Protein AF-A0A3P7M247-F1 (afdb_monomer_lite)

InterPro domains:
  IPR031468 Synaptotagmin-like mitochondrial-lipid-binding domain [PS51847] (65-170)
  IPR039010 Synaptotagmin, SMP domain [PF17047] (65-154)
  IPR051634 Extended Synaptotagmin [PTHR45761] (3-169)

Foldseek 3Di:
DPPVVPPDPCPVVVVVVVVVVVVVVVVVVVVVVVVVVVVVVVVVVVVVVVVVVCVPDPPCVVPVPLPQVVVVVVVQLVCVVVVQVVVVVCCVVPVLVVVLVPDDPQFNQKDWPDWGQANDTKHWPGKDWDDPPDDPVDTDMDIRIWDPGQTKIWMDTPNDIDIDGDDTDD

Radius of gyration: 38.68 Å; chains: 1; bounding box: 76×32×113 Å

Structure (mmCIF, N/CA/C/O backbone):
data_AF-A0A3P7M247-F1
#
_entry.id   AF-A0A3P7M247-F1
#
loop_
_atom_site.group_PDB
_atom_site.id
_atom_site.type_symbol
_atom_site.label_atom_id
_atom_site.label_alt_id
_atom_site.label_comp_id
_atom_site.label_asym_id
_atom_site.label_entity_id
_atom_site.label_seq_id
_atom_site.pdbx_PDB_ins_code
_atom_site.Cartn_x
_atom_site.Cartn_y
_atom_site.Cartn_z
_atom_site.occupancy
_atom_site.B_iso_or_equiv
_atom_site.auth_seq_id
_atom_site.auth_comp_id
_atom_site.auth_asym_id
_atom_site.auth_atom_id
_atom_site.pdbx_PDB_model_num
ATOM 1 N N . MET A 1 1 ? -44.765 12.284 88.188 1.00 41.41 1 MET A N 1
ATOM 2 C CA . MET A 1 1 ? -44.094 11.116 87.568 1.00 41.41 1 MET A CA 1
ATOM 3 C C . MET A 1 1 ? -42.604 11.338 87.245 1.00 41.41 1 MET A C 1
ATOM 5 O O . MET A 1 1 ? -41.992 10.440 86.692 1.00 41.41 1 MET A O 1
ATOM 9 N N . ALA A 1 2 ? -41.980 12.471 87.612 1.00 52.00 2 ALA A N 1
ATOM 10 C CA . ALA A 1 2 ? -40.573 12.760 87.277 1.00 52.00 2 ALA A CA 1
ATOM 11 C C . ALA A 1 2 ? -39.555 12.452 88.399 1.00 52.00 2 ALA A C 1
ATOM 13 O O . ALA A 1 2 ? -38.360 12.616 88.193 1.00 52.00 2 ALA A O 1
ATOM 14 N N . PHE A 1 3 ? -39.999 11.988 89.575 1.00 48.28 3 PHE A N 1
ATOM 15 C CA . PHE A 1 3 ? -39.115 11.779 90.736 1.00 48.28 3 PHE A CA 1
ATOM 16 C C . PHE A 1 3 ? -38.629 10.326 90.915 1.00 48.28 3 PHE A C 1
ATOM 18 O O . PHE A 1 3 ? -37.689 10.082 91.661 1.00 48.28 3 PHE A O 1
ATOM 25 N N . PHE A 1 4 ? -39.218 9.358 90.200 1.00 50.62 4 PHE A N 1
ATOM 26 C CA . PHE A 1 4 ? -38.836 7.938 90.293 1.00 50.62 4 PHE A CA 1
ATOM 27 C C . PHE A 1 4 ? -37.694 7.529 89.349 1.00 50.62 4 PHE A C 1
ATOM 29 O O . PHE A 1 4 ? -37.096 6.474 89.536 1.00 50.62 4 PHE A O 1
ATOM 36 N N . LEU A 1 5 ? -37.342 8.371 88.372 1.00 54.34 5 LEU A N 1
ATOM 37 C CA . LEU A 1 5 ? -36.266 8.095 87.409 1.00 54.34 5 LEU A CA 1
ATOM 38 C C . LEU A 1 5 ? -34.852 8.335 87.973 1.00 54.34 5 LEU A C 1
ATOM 40 O O . LEU A 1 5 ? -33.876 7.986 87.317 1.00 54.34 5 LEU A O 1
ATOM 44 N N . GLY A 1 6 ? -34.733 8.905 89.180 1.00 51.44 6 GLY A N 1
ATOM 45 C CA . GLY A 1 6 ? -33.447 9.245 89.805 1.00 51.44 6 GLY A CA 1
ATOM 46 C C . GLY A 1 6 ? -32.983 8.327 90.944 1.00 51.44 6 GLY A C 1
ATOM 47 O O . GLY A 1 6 ? -31.859 8.484 91.404 1.00 51.44 6 GLY A O 1
ATOM 48 N N . ALA A 1 7 ? -33.809 7.384 91.415 1.00 52.94 7 ALA A N 1
ATOM 49 C CA . ALA A 1 7 ? -33.534 6.623 92.646 1.00 52.94 7 ALA A CA 1
ATOM 50 C C . ALA A 1 7 ? -32.873 5.246 92.432 1.00 52.94 7 ALA A C 1
ATOM 52 O O . ALA A 1 7 ? -32.583 4.539 93.393 1.00 52.94 7 ALA A O 1
ATOM 53 N N . LEU A 1 8 ? -32.609 4.851 91.186 1.00 52.75 8 LEU A N 1
ATOM 54 C CA . LEU A 1 8 ? -31.908 3.611 90.855 1.00 52.75 8 LEU A CA 1
ATOM 55 C C . LEU A 1 8 ? -30.673 3.976 90.034 1.00 52.75 8 LEU A C 1
ATOM 57 O O . LEU A 1 8 ? -30.795 4.646 89.011 1.00 52.75 8 LEU A O 1
ATOM 61 N N . GLY A 1 9 ? -29.491 3.544 90.481 1.00 57.66 9 GLY A N 1
ATOM 62 C CA . GLY A 1 9 ? -28.165 3.835 89.909 1.00 57.66 9 GLY A CA 1
ATOM 63 C C . GLY A 1 9 ? -27.904 3.286 88.496 1.00 57.66 9 GLY A C 1
ATOM 64 O O . GLY A 1 9 ? -26.805 2.833 88.201 1.00 57.66 9 GLY A O 1
ATOM 65 N N . TYR A 1 10 ? -28.902 3.330 87.614 1.00 59.69 10 TYR A N 1
ATOM 66 C CA . TYR A 1 10 ? -28.879 2.873 86.225 1.00 59.69 10 TYR A CA 1
ATOM 67 C C . TYR A 1 10 ? -28.419 3.946 85.224 1.00 59.69 10 TYR A C 1
ATOM 69 O O . TYR A 1 10 ? -28.150 3.617 84.070 1.00 59.69 10 TYR A O 1
ATOM 77 N N . SER A 1 11 ? -28.301 5.214 85.637 1.00 69.12 11 SER A N 1
ATOM 78 C CA . SER A 1 11 ? -28.003 6.338 84.729 1.00 69.12 11 SER A CA 1
ATOM 79 C C . SER A 1 11 ? -26.663 6.177 83.989 1.00 69.12 11 SER A C 1
ATOM 81 O O . SER A 1 11 ? -26.586 6.356 82.775 1.00 69.12 11 SER A O 1
ATOM 83 N N . TYR A 1 12 ? -25.615 5.725 84.686 1.00 75.31 12 TYR A N 1
ATOM 84 C CA . TYR A 1 12 ? -24.288 5.534 84.086 1.00 75.31 12 TYR A CA 1
ATOM 85 C C . TYR A 1 12 ? -24.204 4.304 83.177 1.00 75.31 12 TYR A C 1
ATOM 87 O O . TYR A 1 12 ? -23.531 4.342 82.148 1.00 75.31 12 TYR A O 1
ATOM 95 N N . PHE A 1 13 ? -24.915 3.227 83.520 1.00 81.62 13 PHE A N 1
ATOM 96 C CA . PHE A 1 13 ? -24.920 1.997 82.729 1.00 81.62 13 PHE A CA 1
ATOM 97 C C . PHE A 1 13 ? -25.508 2.236 81.333 1.00 81.62 13 PHE A C 1
ATOM 99 O O . PHE A 1 13 ? -24.918 1.830 80.335 1.00 81.62 13 PHE A O 1
ATOM 106 N N . TRP A 1 14 ? -26.617 2.977 81.244 1.00 77.94 14 TRP A N 1
ATOM 107 C CA . TRP A 1 14 ? -27.238 3.311 79.960 1.00 77.94 14 TRP A CA 1
ATOM 108 C C . TRP A 1 14 ? -26.352 4.196 79.076 1.00 77.94 14 TRP A C 1
ATOM 110 O O . TRP A 1 14 ? -26.283 3.966 77.869 1.00 77.94 14 TRP A O 1
ATOM 120 N N . ILE A 1 15 ? -25.616 5.148 79.657 1.00 81.31 15 ILE A N 1
ATOM 121 C CA . ILE A 1 15 ? -24.661 5.982 78.908 1.00 81.31 15 ILE A CA 1
ATOM 122 C C . ILE A 1 15 ? -23.523 5.119 78.343 1.00 81.31 15 ILE A C 1
ATOM 124 O O . ILE A 1 15 ? -23.196 5.233 77.161 1.00 81.31 15 ILE A O 1
ATOM 128 N N . ILE A 1 16 ? -22.967 4.202 79.144 1.00 84.06 16 ILE A N 1
ATOM 129 C CA . ILE A 1 16 ? -21.909 3.279 78.702 1.00 84.06 16 ILE A CA 1
ATOM 130 C C . ILE A 1 16 ? -22.415 2.353 77.588 1.00 84.06 16 ILE A C 1
ATOM 132 O O . ILE A 1 16 ? -21.706 2.145 76.606 1.00 84.06 16 ILE A O 1
ATOM 136 N N . VAL A 1 17 ? -23.646 1.844 77.684 1.00 87.31 17 VAL A N 1
ATOM 137 C CA . VAL A 1 17 ? -24.253 0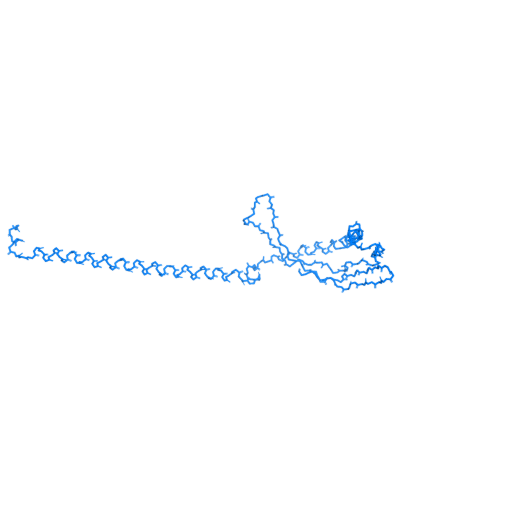.993 76.648 1.00 87.31 17 VAL A CA 1
ATOM 138 C C . VAL A 1 17 ? -24.449 1.759 75.337 1.00 87.31 17 VAL A C 1
ATOM 140 O O . VAL A 1 17 ? -24.123 1.236 74.273 1.00 87.31 17 VAL A O 1
ATOM 143 N N . VAL A 1 18 ? -24.918 3.009 75.380 1.00 86.38 18 VAL A N 1
ATOM 144 C CA . VAL A 1 18 ? -25.089 3.839 74.173 1.00 86.38 18 VAL A CA 1
ATOM 145 C C . VAL A 1 18 ? -23.740 4.152 73.518 1.00 86.38 18 VAL A C 1
ATOM 147 O O . VAL A 1 18 ? -23.601 4.034 72.297 1.00 86.38 18 VAL A O 1
ATOM 150 N N . VAL A 1 19 ? -22.717 4.485 74.308 1.00 87.38 19 VAL A N 1
ATOM 151 C CA . VAL A 1 19 ? -21.353 4.693 73.795 1.00 87.38 19 VAL A CA 1
ATOM 152 C C . VAL A 1 19 ? -20.791 3.394 73.207 1.00 87.38 19 VAL A C 1
ATOM 154 O O . VAL A 1 19 ? -20.287 3.390 72.086 1.00 87.38 19 VAL A O 1
ATOM 157 N N . ALA A 1 20 ? -20.952 2.260 73.888 1.00 88.81 20 ALA A N 1
ATOM 158 C CA . ALA A 1 20 ? -20.496 0.968 73.384 1.00 88.81 20 ALA A CA 1
ATOM 159 C C . ALA A 1 20 ? -21.190 0.580 72.068 1.00 88.81 20 ALA A C 1
ATOM 161 O O . ALA A 1 20 ? -20.520 0.126 71.139 1.00 88.81 20 ALA A O 1
ATOM 162 N N . LEU A 1 21 ? -22.505 0.808 71.949 1.00 89.00 21 LEU A N 1
ATOM 163 C CA . LEU A 1 21 ? -23.289 0.533 70.739 1.00 89.00 21 LEU A CA 1
ATOM 164 C C . LEU A 1 21 ? -22.904 1.443 69.564 1.00 89.00 21 LEU A C 1
ATOM 166 O O . LEU A 1 21 ? -22.832 0.983 68.423 1.00 89.00 21 LEU A O 1
ATOM 170 N N . THR A 1 22 ? -22.638 2.727 69.815 1.00 85.81 22 THR A N 1
ATOM 171 C CA . THR A 1 22 ? -22.202 3.669 68.766 1.00 85.81 22 THR A CA 1
ATOM 172 C C . THR A 1 22 ? -20.783 3.365 68.285 1.00 85.81 22 THR A C 1
ATOM 174 O O . THR A 1 22 ? -20.521 3.382 67.077 1.00 85.81 22 THR A O 1
ATOM 177 N N . VAL A 1 23 ? -19.879 2.988 69.192 1.00 89.56 23 VAL A N 1
ATOM 178 C CA . VAL A 1 23 ? -18.514 2.566 68.848 1.00 89.56 23 VAL A CA 1
ATOM 179 C C . VAL A 1 23 ? -18.518 1.239 68.081 1.00 89.56 23 VAL A C 1
ATOM 181 O O . VAL A 1 23 ? -17.880 1.140 67.036 1.00 89.56 23 VAL A O 1
ATOM 184 N N . THR A 1 24 ? -19.287 0.234 68.508 1.00 86.50 24 THR A N 1
ATOM 185 C CA . THR A 1 24 ? -19.378 -1.039 67.762 1.00 86.50 24 THR A CA 1
ATOM 186 C C . THR A 1 24 ? -20.026 -0.865 66.393 1.00 86.50 24 THR A C 1
ATOM 188 O O . THR A 1 24 ? -19.517 -1.409 65.413 1.00 86.50 24 THR A O 1
ATOM 191 N N . LYS A 1 25 ? -21.097 -0.067 66.269 1.00 85.50 25 LYS A N 1
ATOM 192 C CA . LYS A 1 25 ? -21.687 0.230 64.953 1.00 85.50 25 LYS A CA 1
ATOM 193 C C . LYS A 1 25 ? -20.718 0.963 64.031 1.00 85.50 25 LYS A C 1
ATOM 195 O O . LYS A 1 25 ? -20.601 0.577 62.871 1.00 85.50 25 LYS A O 1
ATOM 200 N N . SER A 1 26 ? -20.016 1.981 64.528 1.00 79.62 26 SER A N 1
ATOM 201 C CA . SER A 1 26 ? -19.048 2.737 63.720 1.00 79.62 26 SER A CA 1
ATOM 202 C C . SER A 1 26 ? -17.852 1.879 63.299 1.00 79.62 26 SER A C 1
ATOM 204 O O . SER A 1 26 ? -17.427 1.956 62.146 1.00 79.62 26 SER A O 1
ATOM 206 N N . TYR A 1 27 ? -17.368 0.989 64.170 1.00 86.00 27 TYR A N 1
ATOM 207 C CA . TYR A 1 27 ? -16.309 0.037 63.835 1.00 86.00 27 TYR A CA 1
ATOM 208 C C . TYR A 1 27 ? -16.753 -0.952 62.744 1.00 86.00 27 TYR A C 1
ATOM 210 O O . TYR A 1 27 ? -16.057 -1.141 61.744 1.00 86.00 27 TYR A O 1
ATOM 218 N N . LEU A 1 28 ? -17.961 -1.513 62.874 1.00 83.75 28 LEU A N 1
ATOM 219 C CA . LEU A 1 28 ? -18.534 -2.435 61.889 1.00 83.75 28 LEU A CA 1
ATOM 220 C C . LEU A 1 28 ? -18.840 -1.755 60.545 1.00 83.75 28 LEU A C 1
ATOM 222 O O . LEU A 1 28 ? -18.603 -2.354 59.494 1.00 83.75 28 LEU A O 1
ATOM 226 N N . TRP A 1 29 ? -19.335 -0.512 60.542 1.00 73.88 29 TRP A N 1
ATOM 227 C CA . TRP A 1 29 ? -19.560 0.251 59.307 1.00 73.88 29 TRP A CA 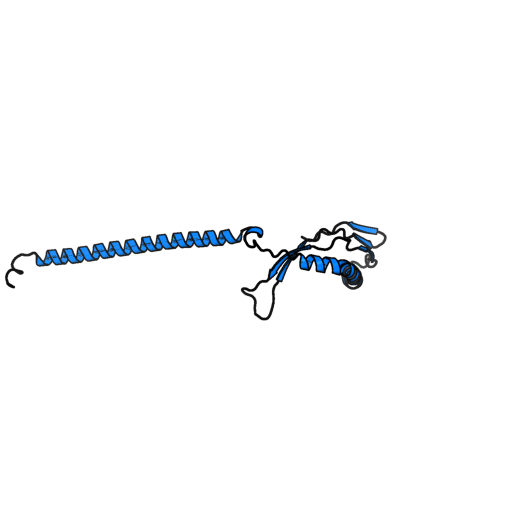1
ATOM 228 C C . TRP A 1 29 ? -18.254 0.550 58.575 1.00 73.88 29 TRP A C 1
ATOM 230 O O . TRP A 1 29 ? -18.147 0.250 57.385 1.00 73.88 29 TRP A O 1
ATOM 240 N N . LYS A 1 30 ? -17.220 0.996 59.293 1.00 81.88 30 LYS A N 1
ATOM 241 C CA . LYS A 1 30 ? -15.901 1.277 58.708 1.00 81.88 30 LYS A CA 1
ATOM 242 C C . LYS A 1 30 ? -15.240 0.020 58.124 1.00 81.88 30 LYS A C 1
ATOM 244 O O . LYS A 1 30 ? -14.505 0.097 57.141 1.00 81.88 30 LYS A O 1
ATOM 249 N N . GLN A 1 31 ? -15.516 -1.157 58.693 1.00 75.25 31 GLN A N 1
ATOM 250 C CA . GLN A 1 31 ? -15.017 -2.437 58.181 1.00 75.25 31 GLN A CA 1
ATOM 251 C C . GLN A 1 31 ? -15.797 -2.934 56.951 1.00 75.25 31 GLN A C 1
ATOM 253 O O . GLN A 1 31 ? -15.198 -3.485 56.023 1.00 75.25 31 GLN A O 1
ATOM 258 N N . ARG A 1 32 ? -17.115 -2.694 56.893 1.00 74.38 32 ARG A N 1
ATOM 259 C CA . ARG A 1 32 ? -17.943 -2.991 55.710 1.00 74.38 32 ARG A CA 1
ATOM 260 C C . ARG A 1 32 ? -17.560 -2.131 54.508 1.00 74.38 32 ARG A C 1
ATOM 262 O O . ARG A 1 32 ? -17.480 -2.659 53.401 1.00 74.38 32 ARG A O 1
ATOM 269 N N . GLU A 1 33 ? -17.262 -0.853 54.725 1.00 79.19 33 GLU A N 1
ATOM 270 C CA . GLU A 1 33 ? -16.829 0.064 53.663 1.00 79.19 33 GLU A CA 1
ATOM 271 C C . GLU A 1 33 ? -15.526 -0.393 53.000 1.00 79.19 33 GLU A C 1
ATOM 273 O O . GLU A 1 33 ? -15.454 -0.468 51.775 1.00 79.19 33 GLU A O 1
ATOM 278 N N . LYS A 1 34 ? -14.525 -0.807 53.789 1.00 80.94 34 LYS A N 1
ATOM 279 C CA . LYS A 1 34 ? -13.259 -1.339 53.254 1.00 80.94 34 LYS A CA 1
ATOM 280 C C . LYS A 1 34 ? -13.466 -2.590 52.402 1.00 80.94 34 LYS A C 1
ATOM 282 O O . LYS A 1 34 ? -12.858 -2.711 51.343 1.00 80.94 34 LYS A O 1
ATOM 287 N N . ARG A 1 35 ? -14.344 -3.503 52.833 1.00 78.44 35 ARG A N 1
ATOM 288 C CA . ARG A 1 35 ? -14.669 -4.719 52.071 1.00 78.44 35 ARG A CA 1
ATOM 289 C C . ARG A 1 35 ? -15.394 -4.386 50.768 1.00 78.44 35 ARG A C 1
ATOM 291 O O . ARG A 1 35 ? -15.099 -4.993 49.746 1.00 78.44 35 ARG A O 1
ATOM 298 N N . LEU A 1 36 ? -16.304 -3.414 50.789 1.00 81.94 36 LEU A N 1
ATOM 299 C CA . LEU A 1 36 ? -17.027 -2.974 49.597 1.00 81.94 36 LEU A CA 1
ATOM 300 C C . LEU A 1 36 ? -16.096 -2.300 48.581 1.00 81.94 36 LEU A C 1
ATOM 302 O O . LEU A 1 36 ? -16.215 -2.560 47.387 1.00 81.94 36 LEU A O 1
ATOM 306 N N . ILE A 1 37 ? -15.156 -1.472 49.045 1.00 82.69 37 ILE A N 1
ATOM 307 C CA . ILE A 1 37 ? -14.140 -0.847 48.189 1.00 82.69 37 ILE A CA 1
ATOM 308 C C . ILE A 1 37 ? -13.203 -1.915 47.621 1.00 82.69 37 ILE A C 1
ATOM 310 O O . ILE A 1 37 ? -12.990 -1.915 46.417 1.00 82.69 37 ILE A O 1
ATOM 314 N N . ALA A 1 38 ? -12.735 -2.867 48.438 1.00 82.62 38 ALA A N 1
ATOM 315 C CA . ALA A 1 38 ? -11.893 -3.973 47.977 1.00 82.62 38 ALA A CA 1
ATOM 316 C C . ALA A 1 38 ? -12.589 -4.825 46.899 1.00 82.62 38 ALA A C 1
ATOM 318 O O . ALA A 1 38 ? -11.992 -5.136 45.872 1.00 82.62 38 ALA A O 1
ATOM 319 N N . LEU A 1 39 ? -13.876 -5.142 47.085 1.00 80.38 39 LEU A N 1
ATOM 320 C CA . LEU A 1 39 ? -14.676 -5.859 46.086 1.00 80.38 39 LEU A CA 1
ATOM 321 C C . LEU A 1 39 ? -14.860 -5.040 44.801 1.00 80.38 39 LEU A C 1
ATOM 323 O O . LEU A 1 39 ? -14.736 -5.587 43.709 1.00 80.38 39 LEU A O 1
ATOM 327 N N . ARG A 1 40 ? -15.111 -3.727 44.915 1.00 75.12 40 ARG A N 1
ATOM 328 C CA . ARG A 1 40 ? -15.204 -2.827 43.754 1.00 75.12 40 ARG A CA 1
ATOM 329 C C . ARG A 1 40 ? -13.881 -2.733 43.001 1.00 75.12 40 ARG A C 1
ATOM 331 O O . ARG A 1 40 ? -13.908 -2.807 41.782 1.00 75.12 40 ARG A O 1
ATOM 338 N N . THR A 1 41 ? -12.750 -2.632 43.701 1.00 73.56 41 THR A N 1
ATOM 339 C CA . THR A 1 41 ? -11.422 -2.572 43.074 1.00 73.56 41 THR A CA 1
ATOM 340 C C . THR A 1 41 ? -11.046 -3.875 42.374 1.00 73.56 41 THR A C 1
ATOM 342 O O . THR A 1 41 ? -10.402 -3.832 41.330 1.00 73.56 41 THR A O 1
ATOM 345 N N . THR A 1 42 ? -11.468 -5.032 42.897 1.00 72.94 42 THR A N 1
ATOM 346 C CA . THR A 1 42 ? -11.272 -6.318 42.209 1.00 72.94 42 THR A CA 1
ATOM 347 C C . THR A 1 42 ? -12.140 -6.403 40.955 1.00 72.94 42 THR A C 1
ATOM 349 O O . THR A 1 42 ? -11.633 -6.738 39.891 1.00 72.94 42 THR A O 1
ATOM 352 N N . ALA A 1 43 ? -13.413 -6.002 41.042 1.00 73.69 43 ALA A N 1
ATOM 353 C CA . ALA A 1 43 ? -14.329 -6.016 39.902 1.00 73.69 43 ALA A CA 1
ATOM 354 C C . ALA A 1 43 ? -13.927 -5.035 38.781 1.00 73.69 43 ALA A C 1
ATOM 356 O O . ALA A 1 43 ? -14.134 -5.330 37.605 1.00 73.69 43 ALA A O 1
ATOM 357 N N . THR A 1 44 ? -13.354 -3.870 39.110 1.00 67.19 44 THR A N 1
ATOM 358 C CA . THR A 1 44 ? -12.812 -2.950 38.093 1.00 67.19 44 THR A CA 1
ATOM 359 C C . THR A 1 44 ? -11.539 -3.503 37.469 1.00 67.19 44 THR A C 1
ATOM 361 O O . THR A 1 44 ? -11.410 -3.476 36.253 1.00 67.19 44 THR A O 1
ATOM 364 N N . ARG A 1 45 ? -10.651 -4.103 38.273 1.00 60.94 45 ARG A N 1
ATOM 365 C CA . ARG A 1 45 ? -9.416 -4.722 37.778 1.00 60.94 45 ARG A CA 1
ATOM 366 C C . ARG A 1 45 ? -9.700 -5.866 36.805 1.00 60.94 45 ARG A C 1
ATOM 368 O O . ARG A 1 45 ? -9.032 -5.957 35.788 1.00 60.94 45 ARG A O 1
ATOM 375 N N . GLU A 1 46 ? -10.698 -6.705 37.074 1.00 63.41 46 GLU A N 1
ATOM 376 C CA . GLU A 1 46 ? -11.116 -7.758 36.138 1.00 63.41 46 GLU A CA 1
ATOM 377 C C . GLU A 1 46 ? -11.618 -7.175 34.812 1.00 63.41 46 GLU A C 1
ATOM 379 O O . GLU A 1 46 ? -11.238 -7.663 33.752 1.00 63.41 46 GLU A O 1
ATOM 384 N N . ARG A 1 47 ? -12.403 -6.089 34.842 1.00 55.97 47 ARG A N 1
ATOM 385 C CA . ARG A 1 47 ? -12.854 -5.417 33.614 1.00 55.97 47 ARG A CA 1
ATOM 386 C C . ARG A 1 47 ? -11.713 -4.792 32.825 1.00 55.97 47 ARG A C 1
ATOM 388 O O . ARG A 1 47 ? -11.698 -4.941 31.609 1.00 55.97 47 ARG A O 1
ATOM 395 N N . ASP A 1 48 ? -10.769 -4.142 33.494 1.00 59.22 48 ASP A N 1
ATOM 396 C CA . ASP A 1 48 ? -9.626 -3.506 32.837 1.00 59.22 48 ASP A CA 1
ATOM 397 C C . ASP A 1 48 ? -8.683 -4.548 32.217 1.00 59.22 48 ASP A C 1
ATOM 399 O O . ASP A 1 48 ? -8.185 -4.351 31.113 1.00 59.22 48 ASP A O 1
ATOM 403 N N . VAL A 1 49 ? -8.487 -5.692 32.884 1.00 59.97 49 VAL A N 1
ATOM 404 C CA . VAL A 1 49 ? -7.674 -6.804 32.362 1.00 59.97 49 VAL A CA 1
ATOM 405 C C . VAL A 1 49 ? -8.374 -7.494 31.186 1.00 59.97 49 VAL A C 1
ATOM 407 O O . VAL A 1 49 ? -7.723 -7.797 30.191 1.00 59.97 49 VAL A O 1
ATOM 410 N N . ILE A 1 50 ? -9.700 -7.676 31.241 1.00 60.56 50 ILE A N 1
ATOM 411 C CA . ILE A 1 50 ? -10.480 -8.195 30.106 1.00 60.56 50 ILE A CA 1
ATOM 412 C C . ILE A 1 50 ? -10.432 -7.211 28.929 1.00 60.56 50 ILE A C 1
ATOM 414 O O . ILE A 1 50 ? -10.206 -7.629 27.801 1.00 60.56 50 ILE A O 1
ATOM 418 N N . LEU A 1 51 ? -10.587 -5.906 29.169 1.00 59.62 51 LEU A N 1
ATOM 419 C CA . LEU A 1 51 ? -10.491 -4.875 28.128 1.00 59.62 51 LEU A CA 1
ATOM 420 C C . LEU A 1 51 ? -9.092 -4.795 27.505 1.00 59.62 51 LEU A C 1
ATOM 422 O O . LEU A 1 51 ? -8.989 -4.624 26.293 1.00 59.62 51 LEU A O 1
ATOM 426 N N . ALA A 1 52 ? -8.031 -4.962 28.299 1.00 60.31 52 ALA A N 1
ATOM 427 C CA . ALA A 1 52 ? -6.663 -5.040 27.792 1.00 60.31 52 ALA A CA 1
ATOM 428 C C . ALA A 1 52 ? -6.448 -6.293 26.927 1.00 60.31 52 ALA A C 1
ATOM 430 O O . ALA A 1 52 ? -5.818 -6.215 25.880 1.00 60.31 52 ALA A O 1
ATOM 431 N N . GLN A 1 53 ? -7.034 -7.429 27.312 1.00 55.84 53 GLN A N 1
ATOM 432 C CA . GLN A 1 53 ? -6.926 -8.684 26.563 1.00 55.84 53 GLN A CA 1
ATOM 433 C C . GLN A 1 53 ? -7.842 -8.745 25.322 1.00 55.84 53 GLN A C 1
ATOM 435 O O . GLN A 1 53 ? -7.590 -9.525 24.409 1.00 55.84 53 GLN A O 1
ATOM 440 N N . LEU A 1 54 ? -8.871 -7.892 25.235 1.00 54.50 54 LEU A N 1
ATOM 441 C CA . LEU A 1 54 ? -9.701 -7.714 24.033 1.00 54.50 54 LEU A CA 1
ATOM 442 C C . LEU A 1 54 ? -9.009 -6.882 22.934 1.00 54.50 54 LEU A C 1
ATOM 444 O O . LEU A 1 54 ? -9.488 -6.861 21.797 1.00 54.50 54 LEU A O 1
ATOM 448 N N . GLN A 1 55 ? -7.886 -6.214 23.229 1.00 52.50 55 GLN A N 1
ATOM 449 C CA . GLN A 1 55 ? -7.103 -5.524 22.197 1.00 52.50 55 GLN A CA 1
ATOM 450 C C . GLN A 1 55 ? -6.358 -6.494 21.265 1.00 52.50 55 GLN A C 1
ATOM 452 O O . GLN A 1 55 ? -6.111 -6.125 20.122 1.00 52.50 55 GLN A O 1
ATOM 457 N N . ASP A 1 56 ? -6.137 -7.743 21.692 1.00 54.03 56 ASP A N 1
ATOM 458 C CA . ASP A 1 56 ? -5.506 -8.815 20.900 1.00 54.03 56 ASP A CA 1
ATOM 459 C C . ASP A 1 56 ? -6.521 -9.730 20.188 1.00 54.03 56 ASP A C 1
ATOM 461 O O . ASP A 1 56 ? -6.218 -10.861 19.797 1.00 54.03 56 ASP A O 1
ATOM 465 N N . LEU A 1 57 ? -7.760 -9.265 20.013 1.00 56.88 57 LEU A N 1
ATOM 466 C CA . LEU A 1 57 ? -8.720 -9.973 19.176 1.00 56.88 57 LEU A CA 1
ATOM 467 C C . LEU A 1 57 ? -8.260 -9.904 17.712 1.00 56.88 57 LEU A C 1
ATOM 469 O O . LEU A 1 57 ? -7.988 -8.813 17.205 1.00 56.88 57 LEU A O 1
ATOM 473 N N . PRO A 1 58 ? -8.195 -11.043 17.006 1.00 53.12 58 PRO A N 1
ATOM 474 C CA . PRO A 1 58 ? -7.775 -11.053 15.616 1.00 53.12 58 PRO A CA 1
ATOM 475 C C . PRO A 1 58 ? -8.725 -10.193 14.771 1.00 53.12 58 PRO A C 1
ATOM 477 O O . PRO A 1 58 ? -9.917 -10.087 15.070 1.00 53.12 58 PRO A O 1
ATOM 480 N N . ALA A 1 59 ? -8.199 -9.577 13.708 1.00 52.22 59 ALA A N 1
ATOM 481 C CA . ALA A 1 59 ? -8.894 -8.545 12.931 1.00 52.22 59 ALA A CA 1
ATOM 482 C C . ALA A 1 59 ? -10.302 -8.956 12.439 1.00 52.22 59 ALA A C 1
ATOM 484 O O . ALA A 1 59 ? -11.177 -8.106 12.316 1.00 52.22 59 ALA A O 1
ATOM 485 N N . TRP A 1 60 ? -10.551 -10.258 12.248 1.00 53.72 60 TRP A N 1
ATOM 486 C CA . TRP A 1 60 ? -11.852 -10.821 11.859 1.00 53.72 60 TRP A CA 1
ATOM 487 C C . TRP A 1 60 ? -12.939 -10.784 12.954 1.00 53.72 60 TRP A C 1
ATOM 489 O O . TRP A 1 60 ? -14.107 -10.991 12.638 1.00 53.72 60 TRP A O 1
ATOM 499 N N . VAL A 1 61 ? -12.589 -10.527 14.223 1.00 52.41 61 VAL A N 1
ATOM 500 C CA . VAL A 1 61 ? -13.548 -10.356 15.338 1.00 52.41 61 VAL A CA 1
ATOM 501 C C . VAL A 1 61 ? -13.727 -8.891 15.725 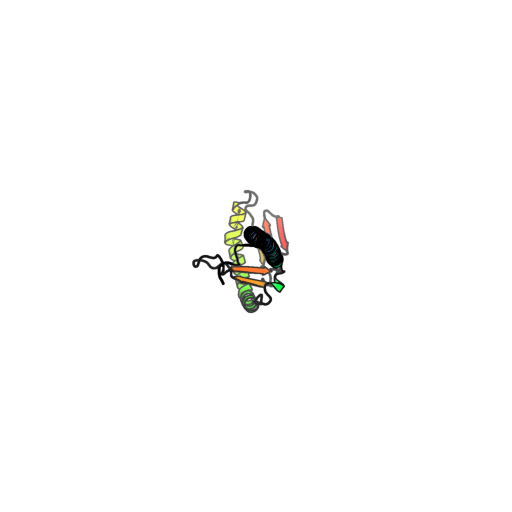1.00 52.41 61 VAL A C 1
ATOM 503 O O . VAL A 1 61 ? -14.832 -8.492 16.081 1.00 52.41 61 VAL A O 1
ATOM 506 N N . GLN A 1 62 ? -12.667 -8.076 15.660 1.00 52.06 62 GLN A N 1
ATOM 507 C CA . GLN A 1 62 ? -12.790 -6.634 15.926 1.00 52.06 62 GLN A CA 1
ATOM 508 C C . GLN A 1 62 ? -13.550 -5.904 14.811 1.00 52.06 62 GLN A C 1
ATOM 510 O O . GLN A 1 62 ? -14.154 -4.864 15.068 1.00 52.06 62 GLN A O 1
ATOM 515 N N . PHE A 1 63 ? -13.554 -6.465 13.599 1.00 49.28 63 PHE A N 1
ATOM 516 C CA . PHE A 1 63 ? -14.170 -5.867 12.422 1.00 49.28 63 PHE A CA 1
ATOM 517 C C . PHE A 1 63 ? -14.939 -6.946 11.636 1.00 49.28 63 PHE A C 1
ATOM 519 O O . PHE A 1 63 ? -14.445 -7.462 10.635 1.00 49.28 63 PHE A O 1
ATOM 526 N N . PRO A 1 64 ? -16.154 -7.332 12.079 1.00 50.28 64 PRO A N 1
ATOM 527 C CA . PRO A 1 64 ? -17.009 -8.255 11.322 1.00 50.28 64 PRO A CA 1
ATOM 528 C C . PRO A 1 64 ? -17.430 -7.669 9.959 1.00 50.28 64 PRO A C 1
ATOM 530 O O . PRO A 1 64 ? -17.767 -8.420 9.047 1.00 50.28 64 PRO A O 1
ATOM 533 N N . ASP A 1 65 ? -17.308 -6.343 9.821 1.00 47.91 65 ASP A N 1
ATOM 534 C CA . ASP A 1 65 ? -17.478 -5.551 8.606 1.00 47.91 65 ASP A CA 1
ATOM 535 C C . ASP A 1 65 ? -16.150 -4.893 8.191 1.00 47.91 65 ASP A C 1
ATOM 537 O O . ASP A 1 65 ? -16.094 -3.683 7.976 1.00 47.91 65 ASP A O 1
ATOM 541 N N . THR A 1 66 ? -15.041 -5.640 8.095 1.00 52.00 66 THR A N 1
ATOM 542 C CA . THR A 1 66 ? -13.932 -5.204 7.228 1.00 52.00 66 THR A CA 1
ATOM 543 C C . THR A 1 66 ? -14.538 -5.071 5.838 1.00 52.00 66 THR A C 1
ATOM 545 O O . THR A 1 66 ? -14.687 -6.072 5.136 1.00 52.00 66 THR A O 1
ATOM 548 N N . GLU A 1 67 ? -15.037 -3.875 5.512 1.00 54.47 67 GLU A N 1
ATOM 549 C CA . GLU A 1 67 ? -15.804 -3.605 4.306 1.00 54.47 67 GLU A CA 1
ATOM 550 C C . GLU A 1 67 ? -15.018 -4.204 3.157 1.00 54.47 67 GLU A C 1
ATOM 552 O O . GLU A 1 67 ? -13.895 -3.790 2.872 1.00 54.47 67 GLU A O 1
ATOM 557 N N . ARG A 1 68 ? -15.550 -5.268 2.554 1.00 60.44 68 ARG A N 1
ATOM 558 C CA . ARG A 1 68 ? -14.900 -5.905 1.420 1.00 60.44 68 ARG A CA 1
ATOM 559 C C . ARG A 1 68 ? -14.878 -4.852 0.329 1.00 60.44 68 ARG A C 1
ATOM 561 O O . ARG A 1 68 ? -15.886 -4.634 -0.342 1.00 60.44 68 ARG A O 1
ATOM 568 N N . VAL A 1 69 ? -13.743 -4.174 0.167 1.00 69.62 69 VAL A N 1
ATOM 569 C CA . VAL A 1 69 ? -13.571 -3.079 -0.794 1.00 69.62 69 VAL A CA 1
ATOM 570 C C . VAL A 1 69 ? -13.400 -3.652 -2.204 1.00 69.62 69 VAL A C 1
ATOM 572 O O . VAL A 1 69 ? -12.502 -3.304 -2.966 1.00 69.62 69 VAL A O 1
ATOM 575 N N . GLU A 1 70 ? -14.280 -4.585 -2.569 1.00 76.25 70 GLU A N 1
ATOM 576 C CA . GLU A 1 70 ? -14.309 -5.252 -3.864 1.00 76.25 70 GLU A CA 1
ATOM 577 C C . GLU A 1 70 ? -14.487 -4.245 -4.993 1.00 76.25 70 GLU A C 1
ATOM 579 O O . GLU A 1 70 ? -13.926 -4.432 -6.069 1.00 76.25 70 GLU A O 1
ATOM 584 N N . TRP A 1 71 ? -15.215 -3.151 -4.752 1.00 83.25 71 TRP A N 1
ATOM 585 C CA . TRP A 1 71 ? -15.337 -2.067 -5.722 1.00 83.25 71 TRP A CA 1
ATOM 586 C C . TRP A 1 71 ? -13.984 -1.403 -6.004 1.00 83.25 71 TRP A C 1
ATOM 588 O O . TRP A 1 71 ? -13.678 -1.133 -7.161 1.00 83.25 71 TRP A O 1
ATOM 598 N N . MET A 1 72 ? -13.140 -1.206 -4.990 1.00 84.62 72 MET A N 1
ATOM 599 C CA . MET A 1 72 ? -11.821 -0.607 -5.183 1.00 84.62 72 MET A CA 1
ATOM 600 C C . MET A 1 72 ? -10.876 -1.584 -5.871 1.00 84.62 72 MET A C 1
ATOM 602 O O . MET A 1 72 ? -10.145 -1.185 -6.770 1.00 84.62 72 MET A O 1
ATOM 606 N N . ASN A 1 73 ? -10.973 -2.878 -5.557 1.00 87.00 73 ASN A N 1
ATOM 607 C CA . ASN A 1 73 ? -10.257 -3.914 -6.302 1.00 87.00 73 ASN A CA 1
ATOM 608 C C . ASN A 1 73 ? -10.653 -3.929 -7.794 1.00 87.00 73 ASN A C 1
ATOM 610 O O . ASN A 1 73 ? -9.785 -4.098 -8.647 1.00 87.00 7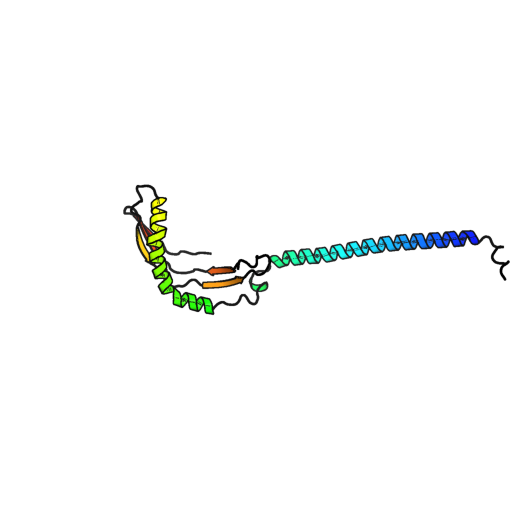3 ASN A O 1
ATOM 614 N N . LYS A 1 74 ? -11.928 -3.681 -8.141 1.00 86.19 74 LYS A N 1
ATOM 615 C CA . LYS A 1 74 ? -12.363 -3.520 -9.547 1.00 86.19 74 LYS A CA 1
ATOM 616 C C . LYS A 1 74 ? -11.737 -2.290 -10.209 1.00 86.19 74 LYS A C 1
ATOM 618 O O . LYS A 1 74 ? -11.305 -2.377 -11.355 1.00 86.19 74 LYS A O 1
ATOM 623 N N . VAL A 1 75 ? -11.661 -1.167 -9.492 1.00 89.31 75 VAL A N 1
ATOM 624 C CA . VAL A 1 75 ? -11.008 0.056 -9.989 1.00 89.31 75 VAL A CA 1
ATOM 625 C C . VAL A 1 75 ? -9.515 -0.182 -10.217 1.00 89.31 75 VAL A C 1
ATOM 627 O O . VAL A 1 75 ? -9.009 0.137 -11.289 1.00 89.31 75 VAL A O 1
ATOM 630 N N . ILE A 1 76 ? -8.820 -0.801 -9.259 1.00 88.88 76 ILE A N 1
ATOM 631 C CA . ILE A 1 76 ? -7.395 -1.140 -9.380 1.00 88.88 76 ILE A CA 1
ATOM 632 C C . ILE A 1 76 ? -7.167 -2.065 -10.576 1.00 88.88 76 ILE A C 1
ATOM 634 O O . ILE A 1 76 ? -6.260 -1.820 -11.361 1.00 88.88 76 ILE A O 1
ATOM 638 N N . HIS A 1 77 ? -8.021 -3.071 -10.774 1.00 88.19 77 HIS A N 1
ATOM 639 C CA . HIS A 1 77 ? -7.931 -3.963 -11.929 1.00 88.19 77 HIS A CA 1
ATOM 640 C C . HIS A 1 77 ? -8.071 -3.209 -13.261 1.00 88.19 77 HIS A C 1
ATOM 642 O O . HIS A 1 77 ? -7.383 -3.524 -14.228 1.00 88.19 77 HIS A O 1
ATOM 648 N N . GLN A 1 78 ? -8.951 -2.209 -13.336 1.00 89.56 78 GLN A N 1
ATOM 649 C CA . GLN A 1 78 ? -9.107 -1.400 -14.546 1.00 89.56 78 GLN A CA 1
ATOM 650 C C . GLN A 1 78 ? -7.931 -0.434 -14.762 1.00 89.56 78 GLN A C 1
ATOM 652 O O . GLN A 1 78 ? -7.583 -0.132 -15.902 1.00 89.56 78 GLN A O 1
ATOM 657 N N . LEU A 1 79 ? -7.310 0.040 -13.679 1.00 90.56 79 LEU A N 1
ATOM 658 C CA . LEU A 1 79 ? -6.158 0.941 -13.726 1.00 90.56 79 LEU A CA 1
ATOM 659 C C . LEU A 1 79 ? -4.823 0.219 -13.935 1.00 90.56 79 LEU A C 1
ATOM 661 O O . LEU A 1 79 ? -3.872 0.838 -14.403 1.00 90.56 79 LEU A O 1
ATOM 665 N N . TRP A 1 80 ? -4.750 -1.073 -13.620 1.00 89.50 80 TRP A N 1
ATOM 666 C CA . TRP A 1 80 ? -3.532 -1.880 -13.664 1.00 89.50 80 TRP A CA 1
ATOM 667 C C . TRP A 1 80 ? -2.681 -1.734 -14.938 1.00 89.50 80 TRP A C 1
ATOM 669 O O . TRP A 1 80 ? -1.482 -1.487 -14.792 1.00 89.50 80 TRP A O 1
ATOM 679 N N . PRO A 1 81 ? -3.236 -1.782 -16.171 1.00 87.62 81 PRO A N 1
ATOM 680 C CA . PRO A 1 81 ? -2.419 -1.598 -17.375 1.00 87.62 81 PRO A CA 1
ATOM 681 C C . PRO A 1 81 ? -1.719 -0.229 -17.417 1.00 87.62 81 PRO A C 1
ATOM 683 O O . PRO A 1 81 ? -0.561 -0.136 -17.821 1.00 87.62 81 PRO A O 1
ATOM 686 N N . TYR A 1 82 ? -2.380 0.824 -16.931 1.00 90.56 82 TYR A N 1
ATOM 687 C 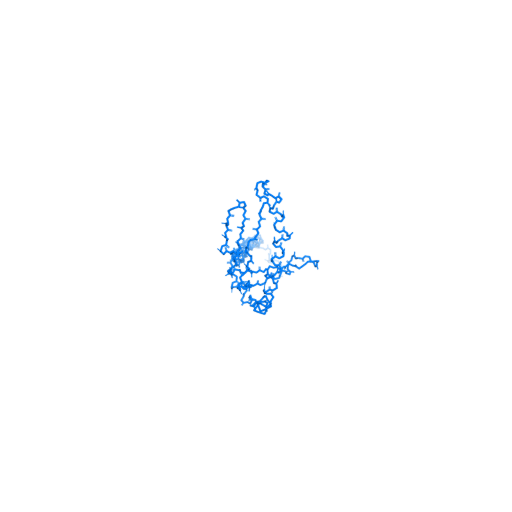CA . TYR A 1 82 ? -1.805 2.169 -16.853 1.00 90.56 82 TYR A CA 1
ATOM 688 C C . TYR A 1 82 ? -0.776 2.290 -15.729 1.00 90.56 82 TYR A C 1
ATOM 690 O O . TYR A 1 82 ? 0.232 2.976 -15.885 1.00 90.56 82 TYR A O 1
ATOM 698 N N . VAL A 1 83 ? -1.002 1.606 -14.603 1.00 88.00 83 VAL A N 1
ATOM 699 C CA . VAL A 1 83 ? -0.029 1.529 -13.504 1.00 88.00 83 VAL A CA 1
ATOM 700 C C . VAL A 1 83 ? 1.253 0.851 -13.981 1.00 88.00 83 VAL A C 1
ATOM 702 O O . VAL A 1 83 ? 2.334 1.355 -13.693 1.00 88.00 83 VAL A O 1
ATOM 705 N N . GLY A 1 84 ? 1.150 -0.226 -14.765 1.00 86.31 84 GLY A N 1
ATOM 706 C CA . GLY A 1 84 ? 2.304 -0.899 -15.363 1.00 86.31 84 GLY A CA 1
ATOM 707 C C . GLY A 1 84 ? 3.108 0.006 -16.299 1.00 86.31 84 GLY A C 1
ATOM 708 O O . GLY A 1 84 ? 4.338 0.031 -16.240 1.00 86.31 84 GLY A O 1
ATOM 709 N N . GLU A 1 85 ? 2.434 0.793 -17.141 1.00 87.88 85 GLU A N 1
ATOM 710 C CA . GLU A 1 85 ? 3.096 1.771 -18.012 1.00 87.88 85 GLU A CA 1
ATOM 711 C C . GLU A 1 85 ? 3.756 2.903 -17.212 1.00 87.88 85 GLU A C 1
ATOM 713 O O . GLU A 1 85 ? 4.924 3.226 -17.434 1.00 87.88 85 GLU A O 1
ATOM 718 N N . TYR A 1 86 ? 3.054 3.452 -16.220 1.00 90.00 86 TYR A N 1
ATOM 719 C CA . TYR A 1 86 ? 3.597 4.495 -15.356 1.00 90.00 86 TYR A CA 1
ATOM 720 C C . TYR A 1 86 ? 4.790 4.003 -14.534 1.00 90.00 86 TYR A C 1
ATOM 722 O O . TYR A 1 86 ? 5.793 4.704 -14.420 1.00 90.00 86 TYR A O 1
ATOM 730 N N . ALA A 1 87 ? 4.726 2.785 -13.999 1.00 86.88 87 ALA A N 1
ATOM 731 C CA . ALA A 1 87 ? 5.826 2.190 -13.258 1.00 86.88 87 ALA A CA 1
ATOM 732 C C . ALA A 1 87 ? 7.076 2.034 -14.125 1.00 86.88 87 ALA A C 1
ATOM 734 O O . ALA A 1 87 ? 8.180 2.232 -13.620 1.00 86.88 87 ALA A O 1
ATOM 735 N N . LYS A 1 88 ? 6.923 1.763 -15.431 1.00 86.06 88 LYS A N 1
ATOM 736 C CA . LYS A 1 88 ? 8.062 1.730 -16.358 1.00 86.06 88 LYS A CA 1
ATOM 737 C C . LYS A 1 88 ? 8.777 3.069 -16.448 1.00 86.06 88 LYS A C 1
ATOM 739 O O . LYS A 1 88 ? 10.006 3.128 -16.350 1.00 86.06 88 LYS A O 1
ATOM 744 N N . VAL A 1 89 ? 7.998 4.136 -16.596 1.00 88.94 89 VAL A N 1
ATOM 745 C CA . VAL A 1 89 ? 8.509 5.510 -16.631 1.00 88.94 89 VAL A CA 1
ATOM 746 C C . VAL A 1 89 ? 9.141 5.867 -15.288 1.00 88.94 89 VAL A C 1
ATOM 748 O O . VAL A 1 89 ? 10.294 6.276 -15.243 1.00 88.94 89 VAL A O 1
ATOM 751 N N . PHE A 1 90 ? 8.450 5.610 -14.178 1.00 90.06 90 PHE A N 1
ATOM 752 C CA . PHE A 1 90 ? 8.938 5.895 -12.829 1.00 90.06 90 PHE A CA 1
ATOM 753 C C . PHE A 1 90 ? 10.254 5.172 -12.506 1.00 90.06 90 PHE A C 1
ATOM 755 O O . PHE A 1 90 ? 11.208 5.782 -12.018 1.00 90.06 90 PHE A O 1
ATOM 762 N N . LEU A 1 91 ? 10.344 3.876 -12.809 1.00 85.62 91 LEU A N 1
ATOM 763 C CA . LEU A 1 91 ? 11.559 3.096 -12.586 1.00 85.62 91 LEU A CA 1
ATOM 764 C C . LEU A 1 91 ? 12.725 3.635 -13.422 1.00 85.62 91 LEU A C 1
ATOM 766 O O . LEU A 1 91 ? 13.848 3.719 -12.924 1.00 85.62 91 LEU A O 1
ATOM 770 N N . THR A 1 92 ? 12.464 4.038 -14.665 1.00 86.56 92 THR A N 1
ATOM 771 C CA . THR A 1 92 ? 13.497 4.537 -15.581 1.00 86.56 92 THR A CA 1
ATOM 772 C C . THR A 1 92 ? 13.969 5.943 -15.222 1.00 86.56 92 THR A C 1
ATOM 774 O O . THR A 1 92 ? 15.173 6.191 -15.161 1.00 86.56 92 THR A O 1
ATOM 777 N N . ASP A 1 93 ? 13.037 6.845 -14.936 1.00 88.62 93 ASP A N 1
ATOM 778 C CA . ASP A 1 93 ? 13.319 8.269 -14.760 1.00 88.62 93 ASP A CA 1
ATOM 779 C C . ASP A 1 93 ? 13.736 8.616 -13.333 1.00 88.62 93 ASP A C 1
ATOM 781 O O . ASP A 1 93 ? 14.450 9.595 -13.122 1.00 88.62 93 ASP A O 1
ATOM 785 N N . PHE A 1 94 ? 13.314 7.823 -12.344 1.00 86.31 94 PHE A N 1
ATOM 786 C CA . PHE A 1 94 ? 13.572 8.110 -10.935 1.00 86.31 94 PHE A CA 1
ATOM 787 C C . PHE A 1 94 ? 14.459 7.059 -10.265 1.00 86.31 94 PHE A C 1
ATOM 789 O O . PHE A 1 94 ? 15.469 7.411 -9.654 1.00 86.31 94 PHE A O 1
ATOM 796 N N . ILE A 1 95 ? 14.150 5.766 -10.411 1.00 85.88 95 ILE A N 1
ATOM 797 C CA . ILE A 1 95 ? 14.895 4.713 -9.701 1.00 85.88 95 ILE A CA 1
ATOM 798 C C . ILE A 1 95 ? 16.272 4.463 -10.326 1.00 85.88 95 ILE A C 1
ATOM 800 O O . ILE A 1 95 ? 17.263 4.445 -9.597 1.00 85.88 95 ILE A O 1
ATOM 804 N N . ILE A 1 96 ? 16.392 4.342 -11.655 1.00 83.75 96 ILE A N 1
ATOM 805 C CA . ILE A 1 96 ? 17.703 4.192 -12.320 1.00 83.75 96 ILE A CA 1
ATOM 806 C C . ILE A 1 96 ? 18.697 5.294 -11.907 1.00 83.75 96 ILE A C 1
ATOM 808 O O . ILE A 1 96 ? 19.822 4.942 -11.537 1.00 83.75 96 ILE A O 1
ATOM 812 N N . PRO A 1 97 ? 18.372 6.603 -11.975 1.00 85.25 97 PRO A N 1
ATOM 813 C CA . PRO A 1 97 ? 19.338 7.634 -11.610 1.00 85.25 97 PRO A CA 1
ATOM 814 C C . PRO A 1 97 ? 19.704 7.601 -10.127 1.00 85.25 97 PRO A C 1
ATOM 816 O O . PRO A 1 97 ? 20.872 7.813 -9.804 1.00 85.25 97 PRO A O 1
ATOM 819 N N . GLN A 1 98 ? 18.767 7.272 -9.233 1.00 86.00 98 GLN A N 1
ATOM 820 C CA . GLN A 1 98 ? 19.076 7.100 -7.810 1.00 86.00 98 GLN A CA 1
ATOM 821 C C . GLN A 1 98 ? 20.024 5.929 -7.559 1.00 86.00 98 GLN A C 1
ATOM 823 O O . GLN A 1 98 ? 21.027 6.080 -6.862 1.00 86.00 98 GLN A O 1
ATOM 828 N N . VAL A 1 99 ? 19.759 4.784 -8.188 1.00 82.31 99 VAL A N 1
ATOM 829 C CA . VAL A 1 99 ? 20.624 3.604 -8.102 1.00 82.31 99 VAL A CA 1
ATOM 830 C C . VAL A 1 99 ? 22.017 3.925 -8.651 1.00 82.31 99 VAL A C 1
ATOM 832 O O . VAL A 1 99 ? 23.021 3.633 -8.006 1.00 82.31 99 VAL A O 1
ATOM 835 N N . LYS A 1 100 ? 22.107 4.613 -9.795 1.00 81.38 100 LYS A N 1
ATOM 836 C CA . LYS A 1 100 ? 23.387 5.054 -10.378 1.00 81.38 100 LYS A CA 1
ATOM 837 C C . LYS A 1 100 ? 24.141 6.058 -9.509 1.00 81.38 100 LYS A C 1
ATOM 839 O O . LYS A 1 100 ? 25.368 6.060 -9.547 1.00 81.38 100 LYS A O 1
ATOM 844 N N . ALA A 1 101 ? 23.437 6.908 -8.762 1.00 83.75 101 ALA A N 1
ATOM 845 C CA . ALA A 1 101 ? 24.054 7.864 -7.846 1.00 83.75 101 ALA A CA 1
ATOM 846 C C . ALA A 1 101 ? 24.687 7.171 -6.629 1.00 83.75 101 ALA A C 1
ATOM 848 O O . ALA A 1 101 ? 25.715 7.626 -6.133 1.00 83.75 101 ALA A O 1
ATOM 849 N N . GLN A 1 102 ? 24.093 6.069 -6.168 1.00 82.25 102 GLN A N 1
ATOM 850 C CA . GLN A 1 102 ? 24.592 5.289 -5.033 1.00 82.25 102 GLN A CA 1
ATOM 851 C C . GLN A 1 102 ? 25.613 4.213 -5.438 1.00 82.25 102 GLN A C 1
ATOM 853 O O . GLN A 1 102 ? 26.387 3.752 -4.601 1.00 82.25 102 GLN A O 1
ATOM 858 N N . MET A 1 103 ? 25.641 3.808 -6.712 1.00 75.75 103 MET A N 1
ATOM 859 C CA . MET A 1 103 ? 26.553 2.777 -7.203 1.00 75.75 103 MET A CA 1
ATOM 860 C C . MET A 1 103 ? 27.978 3.301 -7.488 1.00 75.75 103 MET A C 1
ATOM 862 O O . MET A 1 103 ? 28.154 4.415 -7.991 1.00 75.75 103 MET A O 1
ATOM 866 N N . PRO A 1 104 ? 29.023 2.478 -7.252 1.00 76.06 104 PRO A N 1
ATOM 867 C CA . PRO A 1 104 ? 30.399 2.794 -7.633 1.00 76.06 104 PRO A CA 1
ATOM 868 C C . PRO A 1 104 ? 30.537 3.066 -9.136 1.00 76.06 104 PRO A C 1
ATOM 870 O O . PRO A 1 104 ? 29.799 2.515 -9.953 1.00 76.06 104 PRO A O 1
ATOM 873 N N . SER A 1 105 ? 31.544 3.853 -9.528 1.00 68.56 105 SER A N 1
ATOM 874 C CA . SER A 1 105 ? 31.792 4.261 -10.924 1.00 68.56 105 SER A CA 1
ATOM 875 C C . SER A 1 105 ? 31.853 3.107 -11.932 1.00 68.56 105 SER A C 1
ATOM 877 O O . SER A 1 105 ? 31.485 3.307 -13.088 1.00 68.56 105 SER A O 1
ATOM 879 N N . MET A 1 106 ? 32.242 1.907 -11.492 1.00 63.44 106 MET A N 1
ATOM 880 C CA . MET A 1 106 ? 32.276 0.698 -12.318 1.00 63.44 106 MET A CA 1
ATOM 881 C C . MET A 1 106 ? 30.894 0.147 -12.696 1.00 63.44 106 MET A C 1
ATOM 883 O O . MET A 1 106 ? 30.819 -0.568 -13.683 1.00 63.44 106 MET A O 1
ATOM 887 N N . PHE A 1 107 ? 29.812 0.483 -11.983 1.00 65.56 107 PHE A N 1
ATOM 888 C CA . PHE A 1 107 ? 28.450 -0.037 -12.214 1.00 65.56 107 PHE A CA 1
ATOM 889 C C . PHE A 1 107 ? 27.486 1.003 -12.814 1.00 65.56 107 PHE A C 1
ATOM 891 O O . PHE A 1 107 ? 26.269 0.822 -12.837 1.00 65.56 107 PHE A O 1
ATOM 898 N N . LYS A 1 108 ? 28.018 2.100 -13.367 1.00 64.69 108 LYS A N 1
ATOM 899 C CA . LYS A 1 108 ? 27.215 3.184 -13.967 1.00 64.69 108 LYS A CA 1
ATOM 900 C C . LYS A 1 108 ? 26.424 2.776 -15.219 1.00 64.69 108 LYS A C 1
ATOM 902 O O . LYS A 1 108 ? 25.493 3.484 -15.603 1.00 64.69 108 LYS A O 1
ATOM 907 N N . ASN A 1 109 ? 26.737 1.625 -15.816 1.00 69.50 109 ASN A N 1
ATOM 908 C CA . ASN A 1 109 ? 26.030 1.060 -16.973 1.00 69.50 109 ASN A CA 1
ATOM 909 C C . ASN A 1 109 ? 24.767 0.261 -16.601 1.00 69.50 109 ASN A C 1
ATOM 911 O O . ASN A 1 109 ? 24.283 -0.525 -17.413 1.00 69.50 109 ASN A O 1
ATOM 915 N N . PHE A 1 110 ? 24.225 0.453 -15.395 1.00 72.56 110 PHE A N 1
ATOM 916 C CA . PHE A 1 110 ? 22.961 -0.149 -14.982 1.00 72.56 110 PHE A CA 1
ATOM 917 C C . PHE A 1 110 ? 21.814 0.258 -15.920 1.00 72.56 110 PHE A C 1
ATOM 919 O O . PHE A 1 110 ? 21.559 1.452 -16.135 1.00 72.56 110 PHE A O 1
ATOM 926 N N . LYS A 1 111 ? 21.122 -0.740 -16.474 1.00 72.69 111 LYS A N 1
ATOM 927 C CA . LYS A 1 111 ? 19.915 -0.562 -17.286 1.00 72.69 111 LYS A CA 1
ATOM 928 C C . LYS A 1 111 ? 18.921 -1.687 -17.017 1.00 72.69 111 LYS A C 1
ATOM 930 O O . LYS A 1 111 ? 19.303 -2.849 -16.864 1.00 72.69 111 LYS A O 1
ATOM 935 N N . PHE A 1 112 ? 17.640 -1.348 -17.019 1.00 73.31 112 PHE A N 1
ATOM 936 C CA . PHE A 1 112 ? 16.593 -2.357 -17.088 1.00 73.31 112 PHE A CA 1
ATOM 937 C C . PHE A 1 112 ? 16.489 -2.873 -18.525 1.00 73.31 112 PHE A C 1
ATOM 939 O O . PHE A 1 112 ? 16.502 -2.098 -19.477 1.00 73.31 112 PHE A O 1
ATOM 946 N N . THR A 1 113 ? 16.448 -4.193 -18.670 1.00 76.06 113 THR A N 1
ATOM 947 C CA . THR A 1 113 ? 16.381 -4.898 -19.962 1.00 76.06 113 THR A CA 1
ATOM 948 C C . THR A 1 113 ? 14.966 -5.391 -20.230 1.00 76.06 113 THR A C 1
ATOM 950 O O . THR A 1 113 ? 14.490 -5.329 -21.358 1.00 76.06 113 THR A O 1
ATOM 953 N N . LYS A 1 114 ? 14.285 -5.842 -19.175 1.00 78.50 114 LYS A N 1
ATOM 954 C CA . LYS A 1 114 ? 12.871 -6.204 -19.184 1.00 78.50 114 LYS A CA 1
ATOM 955 C C . LYS A 1 114 ? 12.242 -5.653 -17.916 1.00 78.50 114 LYS A C 1
ATOM 957 O O . LYS A 1 114 ? 12.849 -5.720 -16.848 1.00 78.50 114 LYS A O 1
ATOM 962 N N . MET A 1 115 ? 11.070 -5.060 -18.057 1.00 79.75 115 MET A N 1
ATOM 963 C CA . MET A 1 115 ? 10.351 -4.449 -16.955 1.00 79.75 115 MET A CA 1
ATOM 964 C C . MET A 1 115 ? 8.876 -4.728 -17.175 1.00 79.75 115 MET A C 1
ATOM 966 O O . MET A 1 115 ? 8.267 -4.143 -18.068 1.00 79.75 115 MET A O 1
ATOM 970 N N . ASP A 1 116 ? 8.342 -5.669 -16.416 1.00 82.25 116 ASP A N 1
ATOM 971 C CA . ASP A 1 116 ? 6.953 -6.082 -16.494 1.00 82.25 116 ASP A CA 1
ATOM 972 C C . ASP A 1 116 ? 6.380 -6.182 -15.081 1.00 82.25 116 ASP A C 1
ATOM 974 O O . ASP A 1 116 ? 6.958 -6.838 -14.219 1.00 82.25 116 ASP A O 1
ATOM 978 N N . MET A 1 117 ? 5.268 -5.494 -14.832 1.00 77.94 117 MET A N 1
ATOM 979 C CA . MET A 1 117 ? 4.579 -5.558 -13.539 1.00 77.94 117 MET A CA 1
ATOM 980 C C . MET A 1 117 ? 3.678 -6.791 -13.414 1.00 77.94 117 MET A C 1
ATOM 982 O O . MET A 1 117 ? 3.103 -6.999 -12.343 1.00 77.94 117 MET A O 1
ATOM 986 N N . GLY A 1 118 ? 3.573 -7.599 -14.472 1.00 82.56 118 GLY A N 1
ATOM 987 C CA . GLY A 1 118 ? 2.716 -8.773 -14.496 1.00 82.56 118 GLY A CA 1
ATOM 988 C C . GLY A 1 118 ? 1.242 -8.421 -14.697 1.00 82.56 118 GLY A C 1
ATOM 989 O O . GLY A 1 118 ? 0.831 -7.259 -14.611 1.00 82.56 118 GLY A O 1
ATOM 990 N N . ASP A 1 119 ? 0.430 -9.442 -14.951 1.00 80.44 119 ASP A N 1
ATOM 991 C CA . ASP A 1 119 ? -0.998 -9.284 -15.261 1.00 80.44 119 ASP A CA 1
ATOM 992 C C . ASP A 1 119 ? -1.887 -9.330 -14.010 1.00 80.44 119 ASP A C 1
ATOM 994 O O . ASP A 1 11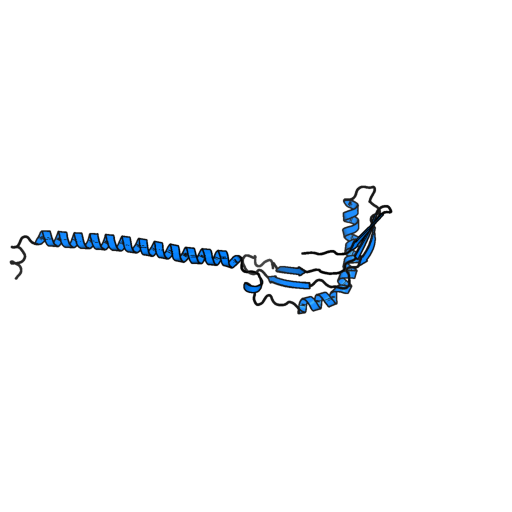9 ? -3.078 -9.019 -14.068 1.00 80.44 119 ASP A O 1
ATOM 998 N N . ILE A 1 120 ? -1.321 -9.713 -12.863 1.00 83.62 120 ILE A N 1
ATOM 999 C CA . ILE A 1 120 ? -2.058 -9.866 -11.608 1.00 83.62 120 ILE A CA 1
ATOM 1000 C C . ILE A 1 120 ? -2.020 -8.545 -10.821 1.00 83.62 120 ILE A C 1
ATOM 1002 O O . ILE A 1 120 ? -0.968 -8.187 -10.277 1.00 83.62 120 ILE A O 1
ATOM 1006 N N . PRO A 1 121 ? -3.154 -7.826 -10.697 1.00 82.56 121 PRO A N 1
ATOM 1007 C CA . PRO A 1 121 ? -3.205 -6.589 -9.939 1.00 82.56 121 PRO A CA 1
ATOM 1008 C C . PRO A 1 121 ? -3.096 -6.822 -8.438 1.00 82.56 121 PRO A C 1
ATOM 1010 O O . PRO A 1 121 ? -3.500 -7.852 -7.894 1.00 82.56 121 PRO A O 1
ATOM 1013 N N . CYS A 1 122 ? -2.603 -5.797 -7.754 1.00 85.88 122 CYS A N 1
ATOM 1014 C CA . CYS A 1 122 ? -2.596 -5.755 -6.304 1.00 85.88 122 CYS A CA 1
ATOM 1015 C C . CYS A 1 122 ? -4.025 -5.767 -5.727 1.00 85.88 122 CYS A C 1
ATOM 1017 O O . CYS A 1 122 ? -4.940 -5.162 -6.293 1.00 85.88 122 CYS A O 1
ATOM 1019 N N . ARG A 1 123 ? -4.221 -6.455 -4.596 1.00 83.75 123 ARG A N 1
ATOM 1020 C CA . ARG A 1 123 ? -5.522 -6.601 -3.939 1.00 83.75 123 ARG A CA 1
ATOM 1021 C C . ARG A 1 123 ? -5.509 -5.936 -2.573 1.00 83.75 123 ARG A C 1
ATOM 1023 O O . ARG A 1 123 ? -4.623 -6.175 -1.765 1.00 83.75 123 ARG A O 1
ATOM 1030 N N . VAL A 1 124 ? -6.552 -5.174 -2.287 1.00 84.50 124 VAL A N 1
ATOM 1031 C CA . VAL A 1 124 ? -6.767 -4.562 -0.979 1.00 84.50 124 VAL A CA 1
ATOM 1032 C C . VAL A 1 124 ? -7.638 -5.478 -0.126 1.00 84.50 124 VAL A C 1
ATOM 1034 O O . VAL A 1 124 ? -8.752 -5.838 -0.528 1.00 84.50 124 VAL A O 1
ATOM 1037 N N . GLY A 1 125 ? -7.091 -5.893 1.018 1.00 77.81 125 GLY A N 1
ATOM 1038 C CA . GLY A 1 125 ? -7.729 -6.761 2.006 1.00 77.81 125 GLY A CA 1
ATOM 1039 C C . GLY A 1 125 ? -8.709 -6.007 2.903 1.00 77.81 125 GLY A C 1
ATOM 1040 O O . GLY A 1 125 ? -9.808 -6.496 3.161 1.00 77.81 125 GLY A O 1
ATOM 1041 N N . GLY A 1 126 ? -8.354 -4.785 3.305 1.00 77.69 126 GLY A N 1
ATOM 1042 C CA . GLY A 1 126 ? -9.194 -3.921 4.130 1.00 77.69 126 GLY A CA 1
ATOM 1043 C C . GLY A 1 126 ? -8.668 -2.490 4.208 1.00 77.69 126 GLY A C 1
ATOM 1044 O O . GLY A 1 126 ? -7.496 -2.230 3.941 1.00 77.69 126 GLY A O 1
ATOM 1045 N N . ILE A 1 127 ? -9.547 -1.554 4.569 1.00 81.12 127 ILE A N 1
ATOM 1046 C CA . ILE A 1 127 ? -9.196 -0.151 4.819 1.00 81.12 127 ILE A CA 1
ATOM 1047 C C . ILE A 1 127 ? -9.662 0.223 6.220 1.00 81.12 127 ILE A C 1
ATOM 1049 O O . ILE A 1 127 ? -10.800 -0.053 6.595 1.00 81.12 127 ILE A O 1
ATOM 1053 N N . LYS A 1 128 ? -8.804 0.906 6.972 1.00 80.50 128 LYS A N 1
ATOM 1054 C CA . LYS A 1 128 ? -9.116 1.473 8.279 1.00 80.50 128 LYS A CA 1
ATOM 1055 C C . LYS A 1 128 ? -8.845 2.970 8.270 1.00 80.50 128 LYS A C 1
ATOM 1057 O O . LYS A 1 128 ? -7.707 3.414 8.158 1.00 80.50 128 LYS A O 1
ATOM 1062 N N . VAL A 1 129 ? -9.906 3.756 8.421 1.00 83.19 129 VAL A N 1
ATOM 1063 C CA . VAL A 1 129 ? -9.809 5.213 8.565 1.00 83.19 129 VAL A CA 1
ATOM 1064 C C . VAL A 1 129 ? -9.827 5.563 10.048 1.00 83.19 129 VAL A C 1
ATOM 1066 O O . VAL A 1 129 ? -10.763 5.210 10.768 1.00 83.19 129 VAL A O 1
ATOM 1069 N N . TYR A 1 130 ? -8.804 6.269 10.519 1.00 81.25 130 TYR A N 1
ATOM 1070 C CA . TYR A 1 130 ? -8.736 6.701 11.912 1.00 81.25 130 TYR A CA 1
ATOM 1071 C C . TYR A 1 130 ? -9.475 8.020 12.094 1.00 81.25 130 TYR A C 1
ATOM 1073 O O . TYR A 1 130 ? -9.160 9.018 11.452 1.00 81.25 130 TYR A O 1
ATOM 1081 N N . THR A 1 131 ? -10.442 8.030 13.009 1.00 77.62 131 THR A N 1
ATOM 1082 C CA . THR A 1 131 ? -11.246 9.217 13.352 1.00 77.62 131 THR A CA 1
ATOM 1083 C C . THR A 1 131 ? -10.996 9.718 14.776 1.00 77.62 131 THR A C 1
ATOM 1085 O O . THR A 1 131 ? -11.375 10.835 15.118 1.00 77.62 131 THR A O 1
ATOM 1088 N N . THR A 1 132 ? -10.336 8.912 15.613 1.00 74.81 132 THR A N 1
ATOM 1089 C CA . THR A 1 132 ? -10.032 9.234 17.015 1.00 74.81 132 THR A CA 1
ATOM 1090 C C . THR A 1 132 ? -8.572 9.675 17.136 1.00 74.81 132 THR A C 1
ATOM 1092 O O . THR A 1 132 ? -7.700 9.071 16.519 1.00 74.81 132 THR A O 1
ATOM 1095 N N . ASN A 1 133 ? -8.292 10.710 17.936 1.00 67.56 133 ASN A N 1
ATOM 1096 C CA . ASN A 1 133 ? -6.947 11.269 18.179 1.00 67.56 133 ASN A CA 1
ATOM 1097 C C . ASN A 1 133 ? -6.210 11.854 16.957 1.00 67.56 133 ASN A C 1
ATOM 1099 O O . ASN A 1 133 ? -5.015 12.139 17.036 1.00 67.56 133 ASN A O 1
ATOM 1103 N N . VAL A 1 134 ? -6.913 12.112 15.854 1.00 70.69 134 VAL A N 1
ATOM 1104 C CA . VAL A 1 134 ? -6.387 12.864 14.708 1.00 70.69 134 VAL A CA 1
ATOM 1105 C C . VAL A 1 134 ? -6.923 14.293 14.711 1.00 70.69 134 VAL A C 1
ATOM 1107 O O . VAL A 1 134 ? -8.095 14.540 14.994 1.00 70.69 134 VAL A O 1
ATOM 1110 N N . GLY A 1 135 ? -6.037 15.253 14.436 1.00 70.81 135 GLY A N 1
ATOM 1111 C CA . GLY A 1 135 ? -6.429 16.645 14.213 1.00 70.81 135 GLY A CA 1
ATOM 1112 C C . GLY A 1 135 ? -7.376 16.753 13.015 1.00 70.81 135 GLY A C 1
ATOM 1113 O O . GLY A 1 135 ? -7.325 15.930 12.105 1.00 70.81 135 GLY A O 1
ATOM 1114 N N . ARG A 1 136 ? -8.250 17.768 12.999 1.00 75.75 136 ARG A N 1
ATOM 1115 C CA . ARG A 1 136 ? -9.211 17.993 11.895 1.00 75.75 136 ARG A CA 1
ATOM 1116 C C . ARG A 1 136 ? -8.543 18.381 10.565 1.00 75.75 136 ARG A C 1
ATOM 1118 O O . ARG A 1 136 ? -9.231 18.537 9.566 1.00 75.75 136 ARG A O 1
ATOM 1125 N N . ASP A 1 137 ? -7.231 18.581 10.573 1.00 87.12 137 ASP A N 1
ATOM 1126 C CA . ASP A 1 137 ? -6.394 19.006 9.453 1.00 87.12 137 ASP A CA 1
ATOM 1127 C C . ASP A 1 137 ? -5.865 17.843 8.603 1.00 87.12 137 ASP A C 1
ATOM 1129 O O . ASP A 1 137 ? -5.294 18.074 7.539 1.00 87.12 137 ASP A O 1
ATOM 1133 N N . ARG A 1 138 ? -6.043 16.595 9.050 1.00 80.81 138 ARG A N 1
ATOM 1134 C CA . ARG A 1 138 ? -5.510 15.417 8.363 1.00 80.81 138 ARG A CA 1
ATOM 1135 C C . ARG A 1 138 ? -6.425 14.215 8.491 1.00 80.81 138 ARG A C 1
ATOM 1137 O O . ARG A 1 138 ? -7.103 14.022 9.494 1.00 80.81 138 ARG A O 1
ATOM 1144 N N . ILE A 1 139 ? -6.382 13.377 7.467 1.00 85.88 139 ILE A N 1
ATOM 1145 C CA . ILE A 1 139 ? -7.086 12.101 7.419 1.00 85.88 139 ILE A CA 1
ATOM 1146 C C . ILE A 1 139 ? -6.011 11.022 7.366 1.00 85.88 139 ILE A C 1
ATOM 1148 O O . ILE A 1 139 ? -5.156 11.054 6.482 1.00 85.88 139 ILE A O 1
ATOM 1152 N N . ILE A 1 140 ? -6.029 10.103 8.333 1.00 85.06 140 ILE A N 1
ATOM 1153 C CA . ILE A 1 140 ? -5.109 8.963 8.374 1.00 85.06 140 ILE A CA 1
ATOM 1154 C C . ILE A 1 140 ? -5.884 7.722 7.956 1.00 85.06 140 ILE A C 1
ATOM 1156 O O . ILE A 1 140 ? -6.931 7.407 8.528 1.00 85.06 140 ILE A O 1
ATOM 1160 N N . VAL A 1 141 ? -5.357 7.038 6.948 1.00 85.81 141 VAL A N 1
ATOM 1161 C CA . VAL A 1 141 ? -5.950 5.844 6.360 1.00 85.81 141 VAL A CA 1
ATOM 1162 C C . VAL A 1 141 ? -4.879 4.768 6.309 1.00 85.81 141 VAL A C 1
ATOM 1164 O O . VAL A 1 141 ? -3.866 4.961 5.642 1.00 85.81 141 VAL A O 1
ATOM 1167 N N . ASP A 1 142 ? -5.129 3.648 6.980 1.00 84.62 142 ASP A N 1
ATOM 1168 C CA . ASP A 1 142 ? -4.338 2.432 6.822 1.00 84.62 142 ASP A CA 1
ATOM 1169 C C . ASP A 1 142 ? -5.046 1.512 5.839 1.00 84.62 142 ASP A C 1
ATOM 1171 O O . ASP A 1 142 ? -6.255 1.286 5.925 1.00 84.62 142 ASP A O 1
ATOM 1175 N N . MET A 1 143 ? -4.286 0.976 4.896 1.00 84.00 143 MET A N 1
ATOM 1176 C CA . MET A 1 143 ? -4.782 0.053 3.890 1.00 84.00 143 MET A CA 1
ATOM 1177 C C . MET A 1 143 ? -3.941 -1.214 3.938 1.00 84.00 143 MET A C 1
ATOM 1179 O O . MET A 1 143 ? -2.717 -1.139 3.881 1.00 84.00 143 MET A O 1
ATOM 1183 N N . ASP A 1 144 ? -4.609 -2.358 4.037 1.00 82.00 144 ASP A N 1
ATOM 1184 C CA . ASP A 1 144 ? -3.979 -3.670 3.937 1.00 82.00 144 ASP A CA 1
ATOM 1185 C C . ASP A 1 144 ? -3.930 -4.085 2.465 1.00 82.00 144 ASP A C 1
ATOM 1187 O O . ASP A 1 144 ? -4.971 -4.240 1.816 1.00 82.00 144 ASP A O 1
ATOM 1191 N N . VAL A 1 145 ? -2.722 -4.189 1.920 1.00 83.19 145 VAL A N 1
ATOM 1192 C CA . VAL A 1 145 ? -2.455 -4.286 0.486 1.00 83.19 145 VAL A CA 1
ATOM 1193 C C . VAL A 1 145 ? -1.610 -5.527 0.234 1.00 83.19 145 VAL A C 1
ATOM 1195 O O . VAL A 1 145 ? -0.441 -5.570 0.589 1.00 83.19 145 VAL A O 1
ATOM 1198 N N . ALA A 1 146 ? -2.189 -6.524 -0.429 1.00 82.94 146 ALA A N 1
ATOM 1199 C CA . ALA A 1 146 ? -1.513 -7.763 -0.779 1.00 82.94 146 ALA A CA 1
ATOM 1200 C C . ALA A 1 146 ? -1.154 -7.779 -2.270 1.00 82.94 146 ALA A C 1
ATOM 1202 O O . ALA A 1 146 ? -2.022 -7.662 -3.145 1.00 82.94 146 ALA A O 1
ATOM 1203 N N . TYR A 1 147 ? 0.127 -7.977 -2.577 1.00 82.00 147 TYR A N 1
ATOM 1204 C CA . TYR A 1 147 ? 0.605 -8.178 -3.943 1.00 82.00 147 TYR A CA 1
ATOM 1205 C C . TYR A 1 147 ? 1.202 -9.580 -4.101 1.00 82.00 147 TYR A C 1
ATOM 1207 O O . TYR A 1 147 ? 2.255 -9.892 -3.550 1.00 82.00 147 TYR A O 1
ATOM 1215 N N . ALA A 1 148 ? 0.508 -10.420 -4.868 1.00 75.12 148 ALA A N 1
ATOM 1216 C CA . ALA A 1 148 ? 0.937 -11.772 -5.231 1.00 75.12 148 ALA A CA 1
ATOM 1217 C C . ALA A 1 148 ? 1.212 -11.883 -6.742 1.00 75.12 148 ALA A C 1
ATOM 1219 O O . ALA A 1 148 ? 0.979 -12.934 -7.337 1.00 75.12 148 ALA A O 1
ATOM 1220 N N . GLY A 1 149 ? 1.603 -10.769 -7.369 1.00 69.19 149 GLY A N 1
ATOM 1221 C CA . GLY A 1 149 ? 1.749 -10.692 -8.815 1.00 69.19 149 GLY A CA 1
ATOM 1222 C C . GLY A 1 149 ? 3.089 -11.199 -9.333 1.00 69.19 149 GLY A C 1
ATOM 1223 O O . GLY A 1 149 ? 4.085 -11.276 -8.615 1.00 69.19 149 GLY A O 1
ATOM 1224 N N . ASP A 1 150 ? 3.082 -11.542 -10.614 1.00 75.94 150 ASP A N 1
ATOM 1225 C CA . ASP A 1 150 ? 4.158 -12.155 -11.385 1.00 75.94 150 ASP A CA 1
ATOM 1226 C C . ASP A 1 150 ? 5.090 -11.120 -12.023 1.00 75.94 150 ASP A C 1
ATOM 1228 O O . ASP A 1 150 ? 5.528 -11.279 -13.161 1.00 75.94 150 ASP A O 1
ATOM 1232 N N . ALA A 1 151 ? 5.406 -10.046 -11.297 1.00 79.69 151 ALA A N 1
ATOM 1233 C CA . ALA A 1 151 ? 6.306 -9.038 -11.831 1.00 79.69 151 ALA A CA 1
ATOM 1234 C C . ALA A 1 151 ? 7.678 -9.637 -12.185 1.00 79.69 151 ALA A C 1
ATOM 1236 O O . ALA A 1 151 ? 8.314 -10.324 -11.375 1.00 79.69 151 ALA A O 1
ATOM 1237 N N . ASP A 1 152 ? 8.134 -9.319 -13.395 1.00 80.19 152 ASP A N 1
ATOM 1238 C CA . ASP A 1 152 ? 9.415 -9.727 -13.955 1.00 80.19 152 ASP A CA 1
ATOM 1239 C C . ASP A 1 152 ? 10.246 -8.482 -14.262 1.00 80.19 152 ASP A C 1
ATOM 1241 O O . ASP A 1 152 ? 9.982 -7.699 -15.186 1.00 80.19 152 ASP A O 1
ATOM 1245 N N . PHE A 1 153 ? 11.295 -8.320 -13.463 1.00 80.69 153 PHE A N 1
ATOM 1246 C CA . PHE A 1 153 ? 12.274 -7.264 -13.632 1.00 80.69 153 PHE A CA 1
ATOM 1247 C C . PHE A 1 153 ? 13.626 -7.886 -13.957 1.00 80.69 153 PHE A C 1
ATOM 1249 O O . PHE A 1 153 ? 14.278 -8.497 -13.111 1.00 80.69 153 PHE A O 1
ATOM 1256 N N . THR A 1 154 ? 14.092 -7.677 -15.186 1.00 80.00 154 THR A N 1
ATOM 1257 C CA . THR A 1 154 ? 15.434 -8.081 -15.608 1.00 80.00 154 THR A CA 1
ATOM 1258 C C . THR A 1 154 ? 16.333 -6.862 -15.716 1.00 80.00 154 THR A C 1
ATOM 1260 O O . THR A 1 154 ? 16.122 -5.979 -16.554 1.00 80.00 154 THR A O 1
ATOM 1263 N N . VAL A 1 155 ? 17.387 -6.835 -14.907 1.00 78.25 155 VAL A N 1
ATOM 1264 C CA . VAL A 1 155 ? 18.409 -5.789 -14.910 1.00 78.25 155 VAL A CA 1
ATOM 1265 C C . VAL A 1 155 ? 19.691 -6.312 -15.539 1.00 78.25 155 VAL A C 1
ATOM 1267 O O . VAL A 1 155 ? 20.071 -7.472 -15.382 1.00 78.25 155 VAL A O 1
ATOM 1270 N N . SER A 1 156 ? 20.384 -5.450 -16.273 1.00 70.94 156 SER A N 1
ATOM 1271 C CA . SER A 1 156 ? 21.738 -5.743 -16.730 1.00 70.94 156 SER A CA 1
ATOM 1272 C C . SER A 1 156 ? 22.688 -4.675 -16.218 1.00 70.94 156 SER A C 1
ATOM 1274 O O . SER A 1 156 ? 22.402 -3.474 -16.264 1.00 70.94 156 SER A O 1
ATOM 1276 N N . CYS A 1 157 ? 23.829 -5.121 -15.703 1.00 66.81 157 CYS A N 1
ATOM 1277 C CA . CYS A 1 157 ? 24.904 -4.237 -15.296 1.00 66.81 157 CYS A CA 1
ATOM 1278 C C . CYS A 1 157 ? 26.238 -4.862 -15.700 1.00 66.81 157 CYS A C 1
ATOM 1280 O O . CYS A 1 157 ? 26.504 -6.025 -15.409 1.00 66.81 157 CYS A O 1
ATOM 1282 N N . CYS A 1 158 ? 27.061 -4.093 -16.414 1.00 59.78 158 CYS A N 1
ATOM 1283 C CA . CYS A 1 158 ? 28.450 -4.446 -16.732 1.00 59.78 158 CYS A CA 1
ATOM 1284 C C . CYS A 1 158 ? 28.647 -5.858 -17.314 1.00 59.78 158 CYS A C 1
ATOM 1286 O O . CYS A 1 158 ? 29.549 -6.583 -16.909 1.00 59.78 158 CYS A O 1
ATOM 1288 N N . GLY A 1 159 ? 27.793 -6.253 -18.264 1.00 56.53 159 GLY A N 1
ATOM 1289 C CA . GLY A 1 159 ? 27.884 -7.551 -18.948 1.00 56.53 159 GLY A CA 1
ATOM 1290 C C . GLY A 1 159 ? 27.294 -8.738 -18.178 1.00 56.53 159 GLY A C 1
ATOM 1291 O O . GLY A 1 159 ? 27.181 -9.815 -18.752 1.00 56.53 159 GLY A O 1
ATOM 1292 N N . PHE A 1 160 ? 26.857 -8.549 -16.929 1.00 54.75 160 PHE A N 1
ATOM 1293 C CA . PHE A 1 160 ? 26.121 -9.549 -16.155 1.00 54.75 160 PHE A CA 1
ATOM 1294 C C . PHE A 1 160 ? 24.613 -9.249 -16.212 1.00 54.75 160 PHE A C 1
ATOM 1296 O O . PHE A 1 160 ? 24.183 -8.116 -15.974 1.00 54.75 160 PHE A O 1
ATOM 1303 N N . THR A 1 161 ? 23.807 -10.258 -16.553 1.00 51.44 161 THR A N 1
ATOM 1304 C CA . THR A 1 161 ? 22.334 -10.173 -16.583 1.00 51.44 161 THR A CA 1
ATOM 1305 C C . THR A 1 161 ? 21.787 -10.872 -15.344 1.00 51.44 161 THR A C 1
ATOM 1307 O O . THR A 1 161 ? 22.089 -12.043 -15.130 1.00 51.44 161 THR A O 1
ATOM 1310 N N . GLY A 1 162 ? 21.013 -10.161 -14.524 1.00 57.22 162 GLY A N 1
ATOM 1311 C CA . GLY A 1 162 ? 20.336 -10.702 -13.345 1.00 57.22 162 GLY A CA 1
ATOM 1312 C C . GLY A 1 162 ? 18.845 -10.377 -13.408 1.00 57.22 162 GLY A C 1
ATOM 1313 O O . GLY A 1 162 ? 18.475 -9.224 -13.623 1.00 57.22 162 GLY A O 1
ATOM 1314 N N . GLY A 1 163 ? 17.992 -11.389 -13.268 1.00 54.59 163 GLY A N 1
ATOM 1315 C CA . GLY A 1 163 ? 16.536 -11.239 -13.217 1.00 54.59 163 GLY A CA 1
ATOM 1316 C C . GLY A 1 163 ? 16.003 -11.496 -11.813 1.00 54.59 163 GLY A C 1
ATOM 1317 O O . GLY A 1 163 ? 16.539 -12.342 -11.097 1.00 54.59 163 GLY A O 1
ATOM 1318 N N . MET A 1 164 ? 14.963 -10.763 -11.424 1.00 59.78 164 MET A N 1
ATOM 1319 C CA . MET A 1 164 ? 14.162 -11.038 -10.235 1.00 59.78 164 MET A CA 1
ATOM 1320 C C . MET A 1 164 ? 12.789 -11.532 -10.686 1.00 59.78 164 MET A C 1
ATOM 1322 O O . MET A 1 164 ? 12.032 -10.776 -11.290 1.00 59.78 164 MET A O 1
ATOM 1326 N N . ASN A 1 165 ? 12.484 -12.788 -10.361 1.00 52.94 165 ASN A N 1
ATOM 1327 C CA . ASN A 1 165 ? 11.187 -13.406 -10.610 1.00 52.94 165 ASN A CA 1
ATOM 1328 C C . ASN A 1 165 ? 10.494 -13.527 -9.245 1.00 52.94 165 ASN A C 1
ATOM 1330 O O . ASN A 1 165 ? 10.994 -14.270 -8.401 1.00 52.94 165 ASN A O 1
ATOM 1334 N N . ASN A 1 166 ? 9.385 -12.810 -9.043 1.00 51.50 166 ASN A N 1
ATOM 1335 C CA . ASN A 1 166 ? 8.630 -12.599 -7.792 1.00 51.50 166 ASN A CA 1
ATOM 1336 C C . ASN A 1 166 ? 9.131 -11.496 -6.850 1.00 51.50 166 ASN A C 1
ATOM 1338 O O . ASN A 1 166 ? 10.104 -11.649 -6.110 1.00 51.50 166 ASN A O 1
ATOM 1342 N N . LEU A 1 167 ? 8.326 -10.436 -6.778 1.00 55.28 167 LEU A N 1
ATOM 1343 C CA . LEU A 1 167 ? 8.292 -9.476 -5.681 1.00 55.28 167 LEU A CA 1
ATOM 1344 C C . LEU A 1 167 ? 7.028 -9.730 -4.859 1.00 55.28 167 LEU A C 1
ATOM 1346 O O . LEU A 1 167 ? 5.922 -9.627 -5.377 1.00 55.28 167 LEU A O 1
ATOM 1350 N N . GLN A 1 168 ? 7.197 -10.049 -3.579 1.00 48.00 168 GLN A N 1
ATOM 1351 C CA . GLN A 1 168 ? 6.104 -10.109 -2.611 1.00 48.00 168 GLN A CA 1
ATOM 1352 C C . GLN A 1 168 ? 6.284 -8.953 -1.634 1.00 48.00 168 GLN A C 1
ATOM 1354 O O . GLN A 1 168 ? 7.341 -8.822 -1.016 1.00 48.00 168 GLN A O 1
ATOM 1359 N N . VAL A 1 169 ? 5.264 -8.106 -1.524 1.00 50.41 169 VAL A N 1
ATOM 1360 C CA . VAL A 1 169 ? 5.188 -7.065 -0.498 1.00 50.41 169 VAL A CA 1
ATOM 1361 C C . VAL A 1 169 ? 4.116 -7.527 0.481 1.00 50.41 169 VAL A C 1
ATOM 1363 O O . VAL A 1 169 ? 2.969 -7.723 0.074 1.00 50.41 169 VAL A O 1
ATOM 1366 N N . LEU A 1 170 ? 4.552 -7.816 1.711 1.00 36.34 170 LEU A N 1
ATOM 1367 C CA . LEU A 1 170 ? 3.703 -8.149 2.856 1.00 36.34 170 LEU A CA 1
ATOM 1368 C C . LEU A 1 170 ? 3.186 -6.876 3.521 1.00 36.34 170 LEU A C 1
ATOM 1370 O O . LEU A 1 170 ? 3.972 -5.900 3.582 1.00 36.34 170 LEU A O 1
#

Sequence (170 aa):
MAFFLGALGYSYFWIIVVVALTVTKSYLWKQREKRLIALRTTATRERDVILAQLQDLPAWVQFPDTERVEWMNKVIHQLWPYVGEYAKVFLTDFIIPQVKAQMPSMFKNFKFTKMDMGDIPCRVGGIKVYTTNVGRDRIIVDMDVAYAGDADFTVSCCGFTGGMNNLQVL

pLDDT: mean 73.43, std 13.43, range [36.34, 90.56]

Secondary structure (DSSP, 8-state):
--SGGGSSTTHHHHHHHHHHHHHHHHHHHHHHHHHHHHHHHHHHHHHHHHHHHGGG--HHHH-TT----HHHHHHHHHHHHHHHHHHHHHIIIIIHHHHHHHS-GGGTT-EEEEEE--S---EEEEEEEE-SS--TT--EEEEEEEB----EEEEEETTEEEEEE---B-

Organism: Strongylus vulgaris (NCBI:txid40348)